Protein AF-A0A7X7SCL3-F1 (afdb_monomer_lite)

Radius of gyration: 27.76 Å; chains: 1; bounding box: 61×60×75 Å

pLDDT: mean 73.94, std 19.22, range [34.12, 95.25]

Foldseek 3Di:
DDDDDDDPPPPDPPDPPVPPDDPVRLVVLLVCPVVVVDDLVRSCVVVVHDSVVNVVSNVVVVVVVVLVPPPPRDDPPDPPCPPPVVVVVVCVVVVPPPPDDDDDDD

Structure (mmCIF, N/CA/C/O backbone):
data_AF-A0A7X7SCL3-F1
#
_entry.id   AF-A0A7X7SCL3-F1
#
loop_
_atom_site.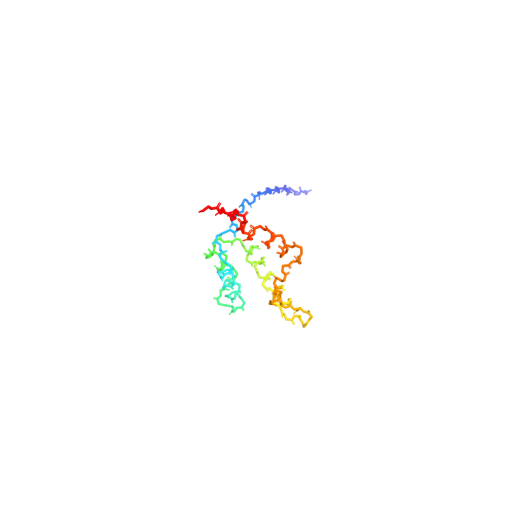group_PDB
_atom_site.id
_atom_site.type_symbol
_atom_site.label_atom_id
_atom_site.label_alt_id
_atom_site.label_comp_id
_atom_site.label_asym_id
_atom_site.label_entity_id
_atom_site.label_seq_id
_atom_site.pdbx_PDB_ins_code
_atom_site.Cartn_x
_atom_site.Cartn_y
_atom_site.Cartn_z
_atom_site.occupancy
_atom_site.B_iso_or_equiv
_atom_site.auth_seq_id
_atom_site.auth_comp_id
_atom_site.auth_asym_id
_atom_site.auth_atom_id
_atom_site.pdbx_PDB_model_num
ATOM 1 N N . MET A 1 1 ? -41.093 -17.968 16.165 1.00 45.91 1 MET A N 1
ATOM 2 C CA . MET A 1 1 ? -39.772 -18.204 15.541 1.00 45.91 1 MET A CA 1
ATOM 3 C C . MET A 1 1 ? -39.813 -17.764 14.084 1.00 45.91 1 MET A C 1
ATOM 5 O O . MET A 1 1 ? -40.390 -18.482 13.280 1.00 45.91 1 MET A O 1
ATOM 9 N N . LYS A 1 2 ? -39.240 -16.601 13.765 1.00 39.12 2 LYS A N 1
ATOM 10 C CA . LYS A 1 2 ? -38.270 -16.360 12.678 1.00 39.12 2 LYS A CA 1
ATOM 11 C C . LYS A 1 2 ? -38.106 -14.848 12.516 1.00 39.12 2 LYS A C 1
ATOM 13 O O . LYS A 1 2 ? -39.076 -14.114 12.400 1.00 39.12 2 LYS A O 1
ATOM 18 N N . THR A 1 3 ? -36.855 -14.452 12.649 1.00 44.69 3 THR A N 1
ATOM 19 C CA . THR A 1 3 ? -36.286 -13.113 12.732 1.00 44.69 3 THR A CA 1
ATOM 20 C C . THR A 1 3 ? -36.318 -12.375 11.400 1.00 44.69 3 THR A C 1
ATOM 22 O O . THR A 1 3 ? -36.025 -12.953 10.355 1.00 44.69 3 THR A O 1
ATOM 25 N N . GLU A 1 4 ? -36.609 -11.082 11.493 1.00 43.38 4 GLU A N 1
ATOM 26 C CA . GLU A 1 4 ? -36.283 -10.050 10.514 1.00 43.38 4 GLU A CA 1
ATOM 27 C C . GLU A 1 4 ? -34.759 -9.894 10.402 1.00 43.38 4 GLU A C 1
ATOM 29 O O . GLU A 1 4 ? -34.053 -9.934 11.410 1.00 43.38 4 GLU A O 1
ATOM 34 N N . ALA A 1 5 ? -34.254 -9.692 9.186 1.00 44.75 5 ALA A N 1
ATOM 35 C CA . ALA A 1 5 ? -33.000 -8.983 8.949 1.00 44.75 5 ALA A CA 1
ATOM 36 C C . ALA A 1 5 ? -32.983 -8.494 7.498 1.00 44.75 5 ALA A C 1
ATOM 38 O O . ALA A 1 5 ? -32.558 -9.176 6.566 1.00 44.75 5 ALA A O 1
ATOM 39 N N . GLU A 1 6 ? -33.528 -7.297 7.359 1.00 34.12 6 GLU A N 1
ATOM 40 C CA . GLU A 1 6 ? -33.489 -6.405 6.215 1.00 34.12 6 GLU A CA 1
ATOM 41 C C . GLU A 1 6 ? -32.042 -6.164 5.741 1.00 34.12 6 GLU A C 1
ATOM 43 O O . GLU A 1 6 ? -31.179 -5.715 6.496 1.00 34.12 6 GLU A O 1
ATOM 48 N N . THR A 1 7 ? -31.755 -6.463 4.473 1.00 44.81 7 THR A N 1
ATOM 49 C CA . THR A 1 7 ? -30.489 -6.102 3.825 1.00 44.81 7 THR A CA 1
ATOM 50 C C . THR A 1 7 ? -30.613 -4.719 3.188 1.00 44.81 7 THR A C 1
ATOM 52 O O . THR A 1 7 ? -30.962 -4.600 2.013 1.00 44.81 7 THR A O 1
ATOM 55 N N . VAL A 1 8 ? -30.290 -3.664 3.940 1.00 42.88 8 VAL A N 1
ATOM 56 C CA . VAL A 1 8 ? -30.039 -2.324 3.382 1.00 42.88 8 VAL A CA 1
ATOM 57 C C . VAL A 1 8 ? -28.594 -2.263 2.887 1.00 42.88 8 VAL A C 1
ATOM 59 O O . VAL A 1 8 ? -27.649 -1.966 3.616 1.00 42.88 8 VAL A O 1
ATOM 62 N N . GLY A 1 9 ? -28.416 -2.593 1.610 1.00 45.88 9 GLY A N 1
ATOM 63 C CA . GLY A 1 9 ? -27.178 -2.378 0.869 1.00 45.88 9 GLY A CA 1
ATOM 64 C C . GLY A 1 9 ? -27.168 -0.999 0.217 1.00 45.88 9 GLY A C 1
ATOM 65 O O . GLY A 1 9 ? -27.368 -0.888 -0.990 1.00 45.88 9 GLY A O 1
ATOM 66 N N . THR A 1 10 ? -26.924 0.062 0.988 1.00 40.00 10 THR A N 1
ATOM 67 C CA . THR A 1 10 ? -26.733 1.408 0.423 1.00 40.00 10 THR A CA 1
ATOM 68 C C . THR A 1 10 ? -25.311 1.536 -0.119 1.00 40.00 10 THR A C 1
ATOM 70 O O . THR A 1 10 ? -24.380 1.940 0.578 1.00 40.00 10 THR A O 1
ATOM 73 N N . GLY A 1 11 ? -25.132 1.177 -1.389 1.00 49.00 11 GLY A N 1
ATOM 74 C CA . GLY A 1 11 ? -23.922 1.477 -2.147 1.00 49.00 11 GLY A CA 1
ATOM 75 C C . GLY A 1 11 ? -23.816 2.978 -2.402 1.00 49.00 11 GLY A C 1
ATOM 76 O O . GLY A 1 11 ? -24.352 3.482 -3.384 1.00 49.00 11 GLY A O 1
ATOM 77 N N . VAL A 1 12 ? -23.118 3.702 -1.525 1.00 55.22 12 VAL A N 1
ATOM 78 C CA . VAL A 1 12 ? -22.740 5.097 -1.777 1.00 55.22 12 VAL A CA 1
ATOM 79 C C . VAL A 1 12 ? -21.552 5.102 -2.745 1.00 55.22 12 VAL A C 1
ATOM 81 O O . VAL A 1 12 ? -20.478 4.609 -2.387 1.00 55.22 12 VAL A O 1
ATOM 84 N N . PRO A 1 13 ? -21.675 5.675 -3.957 1.00 44.69 13 PRO A N 1
ATOM 85 C CA . PRO A 1 13 ? -20.523 5.870 -4.820 1.00 44.69 13 PRO A CA 1
ATOM 86 C C . PRO A 1 13 ? -19.634 6.958 -4.207 1.00 44.69 13 PRO A C 1
ATOM 88 O O . PRO A 1 13 ? -19.902 8.158 -4.312 1.00 44.69 13 PRO A O 1
ATOM 91 N N . CYS A 1 14 ? -18.560 6.536 -3.540 1.00 45.72 14 CYS A N 1
ATOM 92 C CA . CYS A 1 14 ? -17.536 7.417 -2.993 1.00 45.72 14 CYS A CA 1
ATOM 93 C C . CYS A 1 14 ? -16.823 8.157 -4.135 1.00 45.72 14 CYS A C 1
ATOM 95 O O . CYS A 1 14 ? -15.818 7.694 -4.676 1.00 45.72 14 CYS A O 1
ATOM 97 N N . LYS A 1 15 ? -17.352 9.331 -4.506 1.00 45.34 15 LYS A N 1
ATOM 98 C CA . LYS A 1 15 ? -16.693 10.307 -5.384 1.00 45.34 15 LYS A CA 1
ATOM 99 C C . LYS A 1 15 ? -15.247 10.498 -4.920 1.00 45.34 15 LYS A C 1
ATOM 101 O O . LYS A 1 15 ? -14.986 10.711 -3.737 1.00 45.34 15 LYS A O 1
ATOM 106 N N . ARG A 1 16 ? -14.324 10.368 -5.874 1.00 50.09 16 ARG A N 1
ATOM 107 C CA . ARG A 1 16 ? -12.867 10.250 -5.722 1.00 50.09 16 ARG A CA 1
ATOM 108 C C . ARG A 1 16 ? -12.263 11.283 -4.750 1.00 50.09 16 ARG A C 1
ATOM 110 O O . ARG A 1 16 ? -11.734 12.300 -5.175 1.00 50.09 16 ARG A O 1
ATOM 117 N N . ARG A 1 17 ? -12.221 10.965 -3.450 1.00 52.66 17 ARG A N 1
ATOM 118 C CA . ARG A 1 17 ? -11.366 11.643 -2.449 1.00 52.66 17 ARG A CA 1
ATOM 119 C C . ARG A 1 17 ? -9.920 11.116 -2.462 1.00 52.66 17 ARG A C 1
ATOM 121 O O . ARG A 1 17 ? -9.174 11.312 -1.509 1.00 52.66 17 ARG A O 1
ATOM 128 N N . HIS A 1 18 ? -9.507 10.421 -3.524 1.00 53.94 18 HIS A N 1
ATOM 129 C CA . HIS A 1 18 ? -8.207 9.740 -3.607 1.00 53.94 18 HIS A CA 1
ATOM 130 C C . HIS A 1 18 ? -6.988 10.681 -3.706 1.00 53.94 18 HIS A C 1
ATOM 132 O O . HIS A 1 18 ? -5.855 10.200 -3.666 1.00 53.94 18 HIS A O 1
ATOM 138 N N . LEU A 1 19 ? -7.215 11.996 -3.788 1.00 55.91 19 LEU A N 1
ATOM 139 C CA . LEU A 1 19 ? -6.188 13.036 -3.911 1.00 55.91 19 LEU A CA 1
ATOM 140 C C . LEU A 1 19 ? -5.803 13.717 -2.586 1.00 55.91 19 LEU A C 1
ATOM 142 O O . LEU A 1 19 ? -5.020 14.655 -2.616 1.00 55.91 19 LEU A O 1
ATOM 146 N N . ARG A 1 20 ? -6.313 13.274 -1.425 1.00 74.25 20 ARG A N 1
ATOM 147 C CA . ARG A 1 20 ? -5.935 13.904 -0.143 1.00 74.25 20 ARG A CA 1
ATOM 148 C C . ARG A 1 20 ? -4.545 13.532 0.378 1.00 74.25 20 ARG A C 1
ATOM 150 O O . ARG A 1 20 ? -4.003 14.295 1.158 1.00 74.25 20 ARG A O 1
ATOM 157 N N . PHE A 1 21 ? -3.980 12.402 -0.051 1.00 83.75 21 PHE A N 1
ATOM 158 C CA . PHE A 1 21 ? -2.701 11.912 0.475 1.00 83.75 21 PHE A CA 1
ATOM 159 C C . PHE A 1 21 ? -1.708 11.625 -0.647 1.00 83.75 21 PHE A C 1
ATOM 161 O O . PHE A 1 21 ? -1.997 10.859 -1.582 1.00 83.75 21 PHE A O 1
ATOM 168 N N . SER A 1 22 ? -0.527 12.218 -0.523 1.00 90.88 22 SER A N 1
ATOM 169 C CA . SER A 1 22 ? 0.638 11.960 -1.359 1.00 90.88 22 SER A CA 1
ATOM 170 C C . SER A 1 22 ? 1.108 10.508 -1.222 1.00 90.88 22 SER A C 1
ATOM 172 O O . SER A 1 22 ? 0.794 9.804 -0.258 1.00 90.88 22 SER A O 1
ATOM 174 N N . ALA A 1 23 ? 1.881 10.032 -2.200 1.00 89.94 23 ALA A N 1
ATOM 175 C CA . ALA A 1 23 ? 2.492 8.704 -2.126 1.00 89.94 23 ALA A CA 1
ATOM 176 C C . ALA A 1 23 ? 3.389 8.559 -0.882 1.00 89.94 23 ALA A C 1
ATOM 178 O O . ALA A 1 23 ? 3.376 7.514 -0.232 1.00 89.94 23 ALA A O 1
ATOM 179 N N . LYS A 1 24 ? 4.095 9.636 -0.510 1.00 92.31 24 LYS A N 1
ATOM 180 C CA . LYS A 1 24 ? 4.952 9.688 0.676 1.00 92.31 24 LYS A CA 1
ATOM 181 C C . LYS A 1 24 ? 4.150 9.473 1.959 1.00 92.31 24 LYS A C 1
ATOM 183 O O . LYS A 1 24 ? 4.482 8.574 2.723 1.00 92.31 24 LYS A O 1
ATOM 188 N N . GLU A 1 25 ? 3.060 10.207 2.161 1.00 92.25 25 GLU A N 1
ATOM 189 C CA . GLU A 1 25 ? 2.212 10.060 3.359 1.00 92.25 25 GLU A CA 1
ATOM 190 C C . GLU A 1 25 ? 1.597 8.661 3.454 1.00 92.25 25 GLU A C 1
ATOM 192 O O . GLU A 1 25 ? 1.610 8.044 4.518 1.00 92.25 25 GLU A O 1
ATOM 197 N N . LYS A 1 26 ? 1.136 8.109 2.324 1.00 92.44 26 LYS A N 1
ATOM 198 C CA . LYS A 1 26 ? 0.625 6.731 2.259 1.00 92.44 26 LYS A CA 1
ATOM 199 C C . LYS A 1 26 ? 1.692 5.719 2.676 1.00 92.44 26 LYS A C 1
ATOM 201 O O . LYS A 1 26 ? 1.410 4.837 3.480 1.00 92.44 26 LYS A O 1
ATOM 206 N N . SER A 1 27 ? 2.918 5.859 2.166 1.00 91.69 27 SER A N 1
ATOM 207 C CA . SER A 1 27 ? 4.028 4.969 2.530 1.00 91.69 27 SER A CA 1
ATOM 208 C C . SER A 1 27 ? 4.432 5.104 4.000 1.00 91.69 27 SER A C 1
ATOM 210 O O . SER A 1 27 ? 4.624 4.094 4.667 1.00 91.69 27 SER A O 1
ATOM 212 N N . GLN A 1 28 ? 4.476 6.323 4.546 1.00 94.06 28 GLN A N 1
ATOM 213 C CA . GLN A 1 28 ? 4.772 6.556 5.961 1.00 94.06 28 GLN A CA 1
ATOM 214 C C . GLN A 1 28 ? 3.719 5.924 6.871 1.00 94.06 28 GLN A C 1
ATOM 216 O O . GLN A 1 28 ? 4.078 5.302 7.869 1.00 94.06 28 GLN A O 1
ATOM 221 N N . ALA A 1 29 ? 2.440 6.028 6.506 1.00 93.88 29 ALA A N 1
ATOM 222 C CA . ALA A 1 29 ? 1.346 5.398 7.233 1.00 93.88 29 ALA A CA 1
ATOM 223 C C . ALA A 1 29 ? 1.489 3.863 7.256 1.00 93.88 29 ALA A C 1
ATOM 225 O O . ALA A 1 29 ? 1.422 3.256 8.324 1.00 93.88 29 ALA A O 1
ATOM 226 N N . VAL A 1 30 ? 1.764 3.240 6.104 1.00 94.62 30 VAL A N 1
ATOM 227 C CA . VAL A 1 30 ? 1.997 1.785 6.009 1.00 94.62 30 VAL A CA 1
ATOM 228 C C . VAL A 1 30 ? 3.235 1.365 6.811 1.00 94.62 30 VAL A C 1
ATOM 230 O O . VAL A 1 30 ? 3.185 0.399 7.564 1.00 94.62 30 VAL A O 1
ATOM 233 N N . LEU A 1 31 ? 4.330 2.123 6.740 1.00 94.94 31 LEU A N 1
ATOM 234 C CA . LEU A 1 31 ? 5.536 1.836 7.520 1.00 94.94 31 LEU A CA 1
ATOM 235 C C . LEU A 1 31 ? 5.309 1.996 9.028 1.00 94.94 31 LEU A C 1
ATOM 237 O O . LEU A 1 31 ? 5.854 1.230 9.819 1.00 94.94 31 LEU A O 1
ATOM 241 N N . ALA A 1 32 ? 4.521 2.982 9.459 1.00 93.94 32 ALA A N 1
ATOM 242 C CA . ALA A 1 32 ? 4.160 3.159 10.865 1.00 93.94 32 ALA A CA 1
ATOM 243 C C . ALA A 1 32 ? 3.328 1.982 11.397 1.00 93.94 32 ALA A C 1
ATOM 245 O O . ALA A 1 32 ? 3.530 1.572 12.540 1.00 93.94 32 ALA A O 1
ATOM 246 N N . LEU A 1 33 ? 2.456 1.423 10.552 1.00 93.88 33 LEU A N 1
ATOM 247 C CA . LEU A 1 33 ? 1.688 0.217 10.844 1.00 93.88 33 LEU A CA 1
ATOM 248 C C . LEU A 1 33 ? 2.602 -1.015 10.971 1.00 93.88 33 LEU A C 1
ATOM 250 O O . LEU A 1 33 ? 2.546 -1.708 11.982 1.00 93.88 33 LEU A O 1
ATOM 254 N N . TRP A 1 34 ? 3.490 -1.257 10.000 1.00 93.56 34 TRP A N 1
ATOM 255 C CA . TRP A 1 34 ? 4.402 -2.415 10.015 1.00 93.56 34 TRP A CA 1
ATOM 256 C C . TRP A 1 34 ? 5.469 -2.352 11.107 1.00 93.56 34 TRP A C 1
ATOM 258 O O . TRP A 1 34 ? 5.865 -3.379 11.643 1.00 93.56 34 TRP A O 1
ATOM 268 N N . SER A 1 35 ? 5.917 -1.149 11.470 1.00 93.75 35 SER A N 1
ATOM 269 C CA . SER A 1 35 ? 6.864 -0.950 12.579 1.00 93.75 35 SER A CA 1
ATOM 270 C C . SER A 1 35 ? 6.213 -1.034 13.963 1.00 93.75 35 SER A C 1
ATOM 272 O O . SER A 1 35 ? 6.899 -0.839 14.962 1.00 93.75 35 SER A O 1
ATOM 274 N N . GLY A 1 36 ? 4.896 -1.256 14.045 1.00 90.75 36 GLY A N 1
ATOM 275 C CA . GLY A 1 36 ? 4.161 -1.303 15.310 1.00 90.75 36 GLY A CA 1
ATOM 276 C C . GLY A 1 36 ? 4.086 0.038 16.049 1.00 90.75 36 GLY A C 1
ATOM 277 O O . GLY A 1 36 ? 3.567 0.093 17.16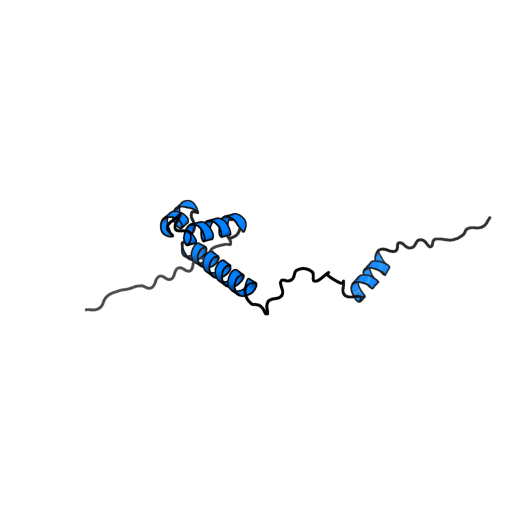0 1.00 90.75 36 GLY A O 1
ATOM 278 N N . ARG A 1 37 ? 4.567 1.138 15.449 1.00 89.62 37 ARG A N 1
ATOM 279 C CA . ARG A 1 37 ? 4.543 2.478 16.063 1.00 89.62 37 ARG A CA 1
ATOM 280 C C . ARG A 1 37 ? 3.126 3.013 16.236 1.00 89.62 37 ARG A C 1
ATOM 282 O O . ARG A 1 37 ? 2.882 3.812 17.136 1.00 89.62 37 ARG A O 1
ATOM 289 N N . ARG A 1 38 ? 2.198 2.603 15.366 1.00 89.38 38 ARG A N 1
ATOM 290 C CA . ARG A 1 38 ? 0.780 2.988 15.407 1.00 89.38 38 ARG A CA 1
ATOM 291 C C . ARG A 1 38 ? -0.098 1.757 15.200 1.00 89.38 38 ARG A C 1
ATOM 293 O O . ARG A 1 38 ? 0.190 0.924 14.346 1.00 89.38 38 ARG A O 1
ATOM 300 N N . SER A 1 39 ? -1.202 1.673 15.941 1.00 90.00 39 SER A N 1
ATOM 301 C CA . SER A 1 39 ? -2.230 0.657 15.704 1.00 90.00 39 SER A CA 1
ATOM 302 C C . SER A 1 39 ? -3.101 1.031 14.501 1.00 90.00 39 SER A C 1
ATOM 304 O O . SER A 1 39 ? -3.312 2.213 14.217 1.00 90.00 39 SER A O 1
ATOM 306 N N . ALA A 1 40 ? -3.660 0.024 13.825 1.00 86.44 40 ALA A N 1
ATOM 307 C CA . ALA A 1 40 ? -4.581 0.188 12.695 1.00 86.44 40 ALA A CA 1
ATOM 308 C C . ALA A 1 40 ? -5.706 1.201 12.981 1.00 86.44 40 ALA A C 1
ATOM 310 O O . ALA A 1 40 ? -5.975 2.099 12.182 1.00 86.44 40 ALA A O 1
ATOM 311 N N . SER A 1 41 ? -6.318 1.095 14.163 1.00 88.06 41 SER A N 1
ATOM 312 C CA . SER A 1 41 ? -7.400 1.979 14.605 1.00 88.06 41 SER A CA 1
ATOM 313 C C . SER A 1 41 ? -6.926 3.402 14.907 1.00 88.06 41 SER A C 1
ATOM 315 O O . SER A 1 41 ? -7.656 4.352 14.635 1.00 88.06 41 SER A O 1
ATOM 317 N N . GLY A 1 42 ? -5.721 3.567 15.463 1.00 90.12 42 GLY A N 1
ATOM 318 C CA . GLY A 1 42 ? -5.138 4.888 15.718 1.00 90.12 42 GLY A CA 1
ATOM 319 C C . GLY A 1 42 ? -4.811 5.619 14.418 1.00 90.12 42 GLY A C 1
ATOM 320 O O . GLY A 1 42 ? -5.169 6.781 14.250 1.00 90.12 42 GLY A O 1
ATOM 321 N N . LEU A 1 43 ? -4.229 4.898 13.461 1.00 90.94 43 LEU A N 1
ATOM 322 C CA . LEU A 1 43 ? -3.868 5.427 12.151 1.00 90.94 43 LEU A CA 1
ATOM 323 C C . LEU A 1 43 ? -5.102 5.809 11.315 1.00 90.94 43 LEU A C 1
ATOM 325 O O . LEU A 1 43 ? -5.108 6.853 10.669 1.00 90.94 43 LEU A O 1
ATOM 329 N N . ALA A 1 44 ? -6.166 4.998 11.358 1.00 89.56 44 ALA A N 1
ATOM 330 C CA . ALA A 1 44 ? -7.432 5.296 10.684 1.00 89.56 44 ALA A CA 1
ATOM 331 C C . ALA A 1 44 ? -8.112 6.562 11.231 1.00 89.56 44 ALA A C 1
ATOM 333 O O . ALA A 1 44 ? -8.666 7.343 10.458 1.00 89.56 44 ALA A O 1
ATOM 334 N N . LYS A 1 45 ? -8.044 6.780 12.552 1.00 89.88 45 LYS A N 1
ATOM 335 C CA . LYS A 1 45 ? -8.574 7.990 13.198 1.00 89.88 45 LYS A CA 1
ATOM 336 C C . LYS A 1 45 ? -7.761 9.231 12.844 1.00 89.88 45 LYS A C 1
ATOM 338 O O . LYS A 1 45 ? -8.346 10.236 12.472 1.00 89.88 45 LYS A O 1
ATOM 343 N N . GLU A 1 46 ? -6.438 9.152 12.926 1.00 90.06 46 GLU A N 1
ATOM 344 C CA . GLU A 1 46 ? -5.544 10.281 12.640 1.00 90.06 46 GLU A CA 1
ATOM 345 C C . GLU A 1 46 ? -5.609 10.736 11.184 1.00 90.06 46 GLU A C 1
ATOM 347 O O . GLU A 1 46 ? -5.604 11.928 10.902 1.00 90.06 46 GLU A O 1
ATOM 352 N N . MET A 1 47 ? -5.700 9.783 10.259 1.00 88.25 47 MET A N 1
ATOM 353 C CA . MET A 1 47 ? -5.781 10.078 8.832 1.00 88.25 47 MET A CA 1
ATOM 354 C C . MET A 1 47 ? -7.220 10.352 8.371 1.00 88.25 47 MET A C 1
ATOM 356 O O . MET A 1 47 ? -7.419 10.615 7.191 1.00 88.25 47 MET A O 1
ATOM 360 N N . GLU A 1 48 ? -8.222 10.257 9.255 1.00 89.88 48 GLU A N 1
ATOM 361 C CA . GLU A 1 48 ? -9.657 10.360 8.931 1.00 89.88 48 GLU A CA 1
ATOM 362 C C . GLU A 1 48 ? -10.083 9.464 7.752 1.00 89.88 48 GLU A C 1
ATOM 364 O O . GLU A 1 48 ? -10.887 9.832 6.887 1.00 89.88 48 GLU A O 1
ATOM 369 N N . VAL A 1 49 ? -9.507 8.265 7.685 1.00 88.44 49 VAL A N 1
ATOM 370 C CA . VAL A 1 49 ? -9.643 7.355 6.548 1.00 88.44 49 VAL A CA 1
ATOM 371 C C . VAL A 1 49 ? -10.166 6.000 7.025 1.00 88.44 49 VAL A C 1
ATOM 373 O O . VAL A 1 49 ? -9.660 5.455 8.007 1.00 88.44 49 VAL A O 1
ATOM 376 N N . PRO A 1 50 ? -11.140 5.394 6.318 1.00 89.38 50 PRO A N 1
ATOM 377 C CA . PRO A 1 50 ? -11.598 4.048 6.637 1.00 89.38 50 PRO A CA 1
ATOM 378 C C . PRO A 1 50 ? -10.455 3.031 6.565 1.00 89.38 50 PRO A C 1
ATOM 380 O O . PRO A 1 50 ? -9.657 3.057 5.626 1.00 89.38 50 PRO A O 1
ATOM 383 N N . TRP A 1 51 ? -10.440 2.063 7.485 1.00 88.31 51 TRP A N 1
ATOM 384 C CA . TRP A 1 51 ? -9.436 0.990 7.516 1.00 88.31 51 TRP A CA 1
ATOM 385 C C . TRP A 1 51 ? -9.258 0.282 6.162 1.00 88.31 51 TRP A C 1
ATOM 387 O O . TRP A 1 51 ? -8.138 -0.021 5.757 1.00 88.31 51 TRP A O 1
ATOM 397 N N . ALA A 1 52 ? -10.348 0.093 5.412 1.00 90.38 52 ALA A N 1
ATOM 398 C CA . ALA A 1 52 ? -10.319 -0.519 4.083 1.00 90.38 52 ALA A CA 1
ATOM 399 C C . ALA A 1 52 ? -9.347 0.177 3.108 1.00 90.38 52 ALA A C 1
ATOM 401 O O . ALA A 1 52 ? -8.726 -0.481 2.275 1.00 90.38 52 ALA A O 1
ATOM 402 N N . VAL A 1 53 ? -9.184 1.497 3.219 1.00 90.88 53 VAL A N 1
ATOM 403 C CA . VAL A 1 53 ? -8.278 2.274 2.364 1.00 90.88 53 VAL A CA 1
ATOM 404 C C . VAL A 1 53 ? -6.821 2.066 2.778 1.00 90.88 53 VAL A C 1
ATOM 406 O O . VAL A 1 53 ? -5.979 1.875 1.904 1.00 90.88 53 VAL A O 1
ATOM 409 N N . ILE A 1 54 ? -6.533 2.045 4.084 1.00 91.25 54 ILE A N 1
ATOM 410 C CA . ILE A 1 54 ? -5.189 1.767 4.619 1.00 91.25 54 ILE A CA 1
ATOM 411 C C . ILE A 1 54 ? -4.757 0.349 4.236 1.00 91.25 54 ILE A C 1
ATOM 413 O O . ILE A 1 54 ? -3.672 0.167 3.691 1.00 91.25 54 ILE A O 1
ATOM 417 N N . ASN A 1 55 ? -5.645 -0.633 4.399 1.00 92.38 55 ASN A N 1
ATOM 418 C CA . ASN A 1 55 ? -5.423 -2.008 3.948 1.00 92.38 55 ASN A CA 1
ATOM 419 C C . ASN A 1 55 ? -5.163 -2.074 2.427 1.00 92.38 55 ASN A C 1
ATOM 421 O O . ASN A 1 55 ? -4.316 -2.820 1.945 1.00 92.38 55 ASN A O 1
ATOM 425 N N . GLY A 1 56 ? -5.854 -1.244 1.638 1.00 94.06 56 GLY A N 1
ATOM 426 C CA . GLY A 1 56 ? -5.575 -1.104 0.208 1.00 94.06 56 GLY A CA 1
ATOM 427 C C . GLY A 1 56 ? -4.168 -0.569 -0.092 1.00 94.06 56 GLY A C 1
ATOM 428 O O . GLY A 1 56 ? -3.539 -1.006 -1.058 1.00 94.06 56 GLY A O 1
ATOM 429 N N . TRP A 1 57 ? -3.656 0.363 0.716 1.00 93.69 57 TRP A N 1
ATOM 430 C CA . TRP A 1 57 ? -2.283 0.867 0.589 1.00 93.69 57 TRP A CA 1
ATOM 431 C C . TRP A 1 57 ? -1.260 -0.189 0.984 1.00 93.69 57 TRP A C 1
ATOM 433 O O . TRP A 1 57 ? -0.285 -0.371 0.262 1.00 93.69 57 TRP A O 1
AT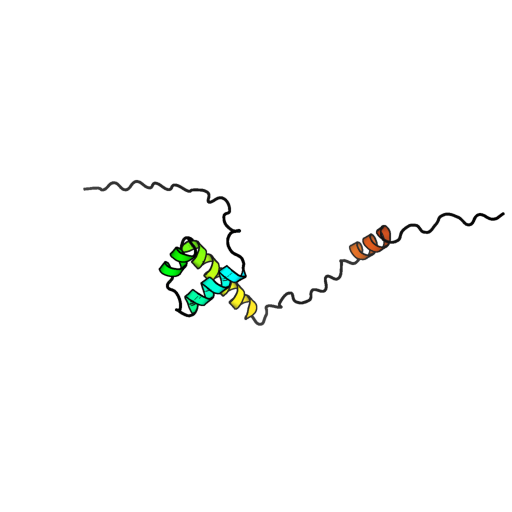OM 443 N N . GLU A 1 58 ? -1.519 -0.919 2.064 1.00 94.38 58 GLU A N 1
ATOM 444 C CA . GLU A 1 58 ? -0.684 -2.022 2.531 1.00 94.38 58 GLU A CA 1
ATOM 445 C C . GLU A 1 58 ? -0.538 -3.111 1.463 1.00 94.38 58 GLU A C 1
ATOM 447 O O . GLU A 1 58 ? 0.577 -3.442 1.061 1.00 94.38 58 GLU A O 1
ATOM 452 N N . LYS A 1 59 ? -1.655 -3.604 0.914 1.00 95.25 59 LYS A N 1
ATOM 453 C CA . LYS A 1 59 ? -1.641 -4.611 -0.159 1.00 95.25 59 LYS A CA 1
ATOM 454 C C . LYS A 1 59 ? -0.860 -4.144 -1.384 1.00 95.25 59 LYS A C 1
ATOM 456 O O . LYS A 1 59 ? -0.117 -4.925 -1.979 1.00 95.25 59 LYS A O 1
ATOM 461 N N . ARG A 1 60 ? -1.009 -2.871 -1.767 1.00 94.31 60 ARG A N 1
ATOM 462 C CA . ARG A 1 60 ? -0.267 -2.289 -2.893 1.00 94.31 60 ARG A CA 1
ATOM 463 C C . ARG A 1 60 ? 1.227 -2.168 -2.585 1.00 94.31 60 ARG A C 1
ATOM 465 O O . ARG A 1 60 ? 2.029 -2.452 -3.467 1.00 94.31 60 ARG A O 1
ATOM 472 N N . ALA A 1 61 ? 1.592 -1.786 -1.363 1.00 94.44 61 ALA A N 1
ATOM 473 C CA . ALA A 1 61 ? 2.983 -1.714 -0.928 1.00 94.44 61 ALA A CA 1
ATOM 474 C C . ALA A 1 61 ? 3.646 -3.101 -0.942 1.00 94.44 61 ALA A C 1
ATOM 476 O O . ALA A 1 61 ? 4.725 -3.243 -1.512 1.00 94.44 61 ALA A O 1
ATOM 477 N N . LEU A 1 62 ? 2.973 -4.134 -0.419 1.00 94.69 62 LEU A N 1
ATOM 478 C CA . LEU A 1 62 ? 3.457 -5.519 -0.477 1.00 94.69 62 LEU A CA 1
ATOM 479 C C . LEU A 1 62 ? 3.611 -6.008 -1.914 1.00 94.69 62 LEU A C 1
ATOM 481 O O . LEU A 1 62 ? 4.650 -6.553 -2.263 1.00 94.69 62 LEU A O 1
ATOM 485 N N . SER A 1 63 ? 2.607 -5.773 -2.762 1.00 94.19 63 SER A N 1
ATOM 486 C CA . SER A 1 63 ? 2.661 -6.188 -4.170 1.00 94.19 63 SER A CA 1
ATOM 487 C C . SER A 1 63 ? 3.823 -5.518 -4.907 1.00 94.19 63 SER A C 1
ATOM 489 O O . SER A 1 63 ? 4.539 -6.178 -5.655 1.00 94.19 63 SER A O 1
ATOM 491 N N . GLY A 1 64 ? 4.044 -4.220 -4.669 1.00 91.38 64 GLY A N 1
ATOM 492 C CA . GLY A 1 64 ? 5.164 -3.481 -5.249 1.00 91.38 64 GLY A CA 1
ATOM 493 C C . GLY A 1 64 ? 6.520 -3.987 -4.761 1.00 91.38 64 GLY A C 1
ATOM 494 O O . GLY A 1 64 ? 7.435 -4.127 -5.563 1.00 91.38 64 GLY A O 1
ATOM 495 N N . MET A 1 65 ? 6.635 -4.325 -3.476 1.00 90.62 65 MET A N 1
ATOM 496 C CA . MET A 1 65 ? 7.855 -4.896 -2.907 1.00 90.62 65 MET A CA 1
ATOM 497 C C . MET A 1 65 ? 8.144 -6.291 -3.466 1.00 90.62 65 MET A C 1
ATOM 499 O O . MET A 1 65 ? 9.262 -6.543 -3.884 1.00 90.62 65 MET A O 1
ATOM 503 N N . LEU A 1 66 ? 7.141 -7.171 -3.540 1.00 93.25 66 LEU A N 1
ATOM 504 C CA . LEU A 1 66 ? 7.295 -8.498 -4.145 1.00 93.25 66 LEU A CA 1
ATOM 505 C C . LEU A 1 66 ? 7.725 -8.398 -5.608 1.00 93.25 66 LEU A C 1
ATOM 507 O O . LEU A 1 66 ? 8.622 -9.114 -6.028 1.00 93.25 66 LEU A O 1
ATOM 511 N N . THR A 1 67 ? 7.124 -7.468 -6.349 1.00 91.06 67 THR A N 1
ATOM 512 C CA . THR A 1 67 ? 7.499 -7.202 -7.740 1.00 91.06 67 THR A CA 1
ATOM 513 C C . THR A 1 67 ? 8.944 -6.706 -7.829 1.00 91.06 67 THR A C 1
ATOM 515 O O . THR A 1 67 ? 9.703 -7.202 -8.641 1.00 91.06 67 THR A O 1
ATOM 518 N N . ALA A 1 68 ? 9.356 -5.769 -6.970 1.00 89.38 68 ALA A N 1
ATOM 519 C CA . ALA A 1 68 ? 10.718 -5.231 -6.968 1.00 89.38 68 ALA A CA 1
ATOM 520 C C . ALA A 1 68 ? 11.786 -6.245 -6.519 1.00 89.38 68 ALA A C 1
ATOM 522 O O . ALA A 1 68 ? 12.947 -6.105 -6.889 1.00 89.38 68 ALA A O 1
ATOM 523 N N . LEU A 1 69 ? 11.403 -7.230 -5.705 1.00 89.81 69 LEU A N 1
ATOM 524 C CA . LEU A 1 69 ? 12.282 -8.301 -5.235 1.00 89.81 69 LEU A CA 1
ATOM 525 C C . LEU A 1 69 ? 12.344 -9.493 -6.198 1.00 89.81 69 LEU A C 1
ATOM 527 O O . LEU A 1 69 ? 13.212 -10.349 -6.033 1.00 89.81 69 LEU A O 1
ATOM 531 N N . ASP A 1 70 ? 11.435 -9.578 -7.169 1.00 89.62 70 ASP A N 1
ATOM 532 C CA . ASP A 1 70 ? 11.458 -10.634 -8.174 1.00 89.62 70 ASP A CA 1
ATOM 533 C C . ASP A 1 70 ? 12.719 -10.470 -9.048 1.00 89.62 70 ASP A C 1
ATOM 535 O O . ASP A 1 70 ? 12.880 -9.440 -9.703 1.00 89.62 70 ASP A O 1
ATOM 539 N N . PRO A 1 71 ? 13.627 -11.461 -9.104 1.00 81.56 71 PRO A N 1
ATOM 540 C CA . PRO A 1 71 ? 14.854 -11.363 -9.897 1.00 81.56 71 PRO A CA 1
ATOM 541 C C . PRO A 1 71 ? 14.588 -11.253 -11.405 1.00 81.56 71 PRO A C 1
ATOM 543 O O . PRO A 1 71 ? 15.468 -10.847 -12.164 1.00 81.56 71 PRO A O 1
ATOM 546 N N . THR A 1 72 ? 13.390 -11.630 -11.859 1.00 84.94 72 THR A N 1
ATOM 547 C CA . THR A 1 72 ? 12.965 -11.483 -13.255 1.00 84.94 72 THR A CA 1
ATOM 548 C C . THR A 1 72 ? 12.411 -10.093 -13.554 1.00 84.94 72 THR A C 1
ATOM 550 O O . THR A 1 72 ? 12.347 -9.688 -14.720 1.00 84.94 72 THR A O 1
ATOM 553 N N . TRP A 1 73 ? 12.055 -9.330 -12.518 1.00 78.00 73 TRP A N 1
ATOM 554 C CA . TRP A 1 73 ? 11.595 -7.965 -12.664 1.00 78.00 73 TRP A CA 1
ATOM 555 C C . TRP A 1 73 ? 12.767 -7.052 -13.001 1.00 78.00 73 TRP A C 1
ATOM 557 O O . TRP A 1 73 ? 13.579 -6.672 -12.159 1.00 78.00 73 TRP A O 1
ATOM 567 N N . ARG A 1 74 ? 12.833 -6.637 -14.266 1.00 71.06 74 ARG A N 1
ATOM 568 C CA . ARG A 1 74 ? 13.644 -5.481 -14.634 1.00 71.06 74 ARG A CA 1
ATOM 569 C C . ARG A 1 74 ? 12.874 -4.225 -14.272 1.00 71.06 74 ARG A C 1
ATOM 571 O O . ARG A 1 74 ? 11.814 -3.953 -14.840 1.00 71.06 74 ARG A O 1
ATOM 578 N N . GLN A 1 75 ? 13.439 -3.449 -13.355 1.00 65.00 75 GLN A N 1
ATOM 579 C CA . GLN A 1 75 ? 13.024 -2.074 -13.137 1.00 65.00 75 GLN A CA 1
ATOM 580 C C . GLN A 1 75 ? 13.020 -1.367 -14.506 1.00 65.00 75 GLN A C 1
ATOM 582 O O . GLN A 1 75 ? 13.979 -1.520 -15.263 1.00 65.00 75 GLN A O 1
ATOM 587 N N . PRO A 1 76 ? 11.977 -0.605 -14.868 1.00 64.88 76 PRO A N 1
ATOM 588 C CA . PRO A 1 76 ? 11.982 0.212 -16.078 1.00 64.88 76 PRO A CA 1
ATOM 589 C C . PRO A 1 76 ? 12.909 1.431 -15.921 1.00 64.88 76 PRO A C 1
ATOM 591 O O . PRO A 1 76 ? 12.599 2.513 -16.414 1.00 64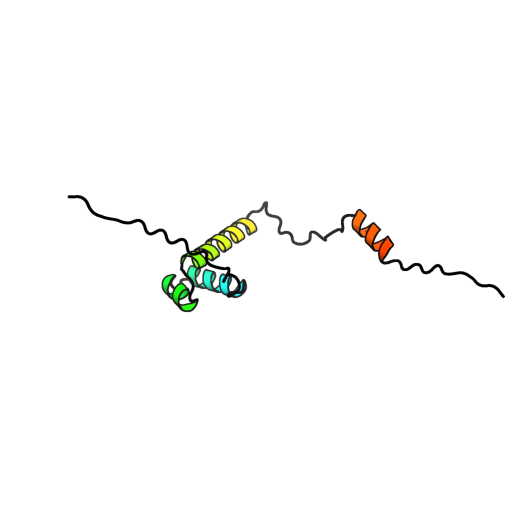.88 76 PRO A O 1
ATOM 594 N N . GLU A 1 77 ? 14.025 1.282 -15.206 1.00 58.06 77 GLU A N 1
ATOM 595 C CA . GLU A 1 77 ? 15.130 2.217 -15.310 1.00 58.06 77 GLU A CA 1
ATOM 596 C C . GLU A 1 77 ? 15.663 2.084 -16.734 1.00 58.06 77 GLU A C 1
ATOM 598 O O . GLU A 1 77 ? 16.028 1.005 -17.196 1.00 58.06 77 GLU A O 1
ATOM 603 N N . GLU A 1 78 ? 15.584 3.187 -17.472 1.00 53.22 78 GLU A N 1
ATOM 604 C CA . GLU A 1 78 ? 16.251 3.327 -18.758 1.00 53.22 78 GLU A CA 1
ATOM 605 C C . GLU A 1 78 ? 15.779 2.366 -19.861 1.00 53.22 78 GLU A C 1
ATOM 607 O O . GLU A 1 78 ? 16.550 1.965 -20.734 1.00 53.22 78 GLU A O 1
ATOM 612 N N . LYS A 1 79 ? 14.457 2.211 -20.029 1.00 53.75 79 LYS A N 1
ATOM 613 C CA . LYS A 1 79 ? 13.985 2.461 -21.401 1.00 53.75 79 LYS A CA 1
ATOM 614 C C . LYS A 1 79 ? 14.287 3.932 -21.664 1.00 53.75 79 LYS A C 1
ATOM 616 O O . LYS A 1 79 ? 13.418 4.784 -21.507 1.00 53.75 79 LYS A O 1
ATOM 621 N N . LYS A 1 80 ? 15.544 4.225 -22.027 1.00 52.56 80 LYS A N 1
ATOM 622 C CA . LYS A 1 80 ? 15.873 5.315 -22.934 1.00 52.56 80 LYS A CA 1
ATOM 623 C C . LYS A 1 80 ? 14.768 5.216 -23.966 1.00 52.56 80 LYS A C 1
ATOM 625 O O . LYS A 1 80 ? 14.634 4.183 -24.624 1.00 52.56 80 LYS A O 1
ATOM 630 N N . LEU A 1 81 ? 13.843 6.167 -23.913 1.00 56.53 81 LEU A N 1
ATOM 631 C CA . LEU A 1 81 ? 12.740 6.253 -24.846 1.00 56.53 81 LEU A CA 1
ATOM 632 C C . LEU A 1 81 ? 13.420 6.561 -26.171 1.00 56.53 81 LEU A C 1
ATOM 634 O O . LEU A 1 81 ? 13.525 7.718 -26.559 1.00 56.53 81 LEU A O 1
ATOM 638 N N . GLU A 1 82 ? 14.002 5.543 -26.799 1.00 63.22 82 GLU A N 1
ATOM 639 C CA . GLU A 1 82 ? 14.389 5.610 -28.187 1.00 63.22 82 GLU A CA 1
ATOM 640 C C . GLU A 1 82 ? 13.062 5.837 -28.875 1.00 63.22 82 GLU A C 1
ATOM 642 O O . GLU A 1 82 ? 12.163 4.985 -28.868 1.00 63.22 82 GLU A O 1
ATOM 647 N N . LEU A 1 83 ? 12.880 7.094 -29.272 1.00 68.19 83 LEU A N 1
ATOM 648 C CA . LEU A 1 83 ? 11.697 7.525 -29.968 1.00 68.19 83 LEU A CA 1
ATOM 649 C C . LEU A 1 83 ? 11.575 6.552 -31.142 1.00 68.19 83 LEU A C 1
ATOM 651 O O . LEU A 1 83 ? 12.567 6.289 -31.824 1.00 68.19 83 LEU A O 1
ATOM 655 N N . PRO A 1 84 ? 10.407 5.931 -31.360 1.00 74.38 84 PRO A N 1
ATOM 656 C CA . PRO A 1 84 ? 10.267 5.008 -32.476 1.00 74.38 84 PRO A CA 1
ATOM 657 C C . PRO A 1 84 ? 10.708 5.762 -33.731 1.00 74.38 84 PRO A C 1
ATOM 659 O O . PRO A 1 84 ? 10.196 6.852 -33.953 1.00 74.38 84 PRO A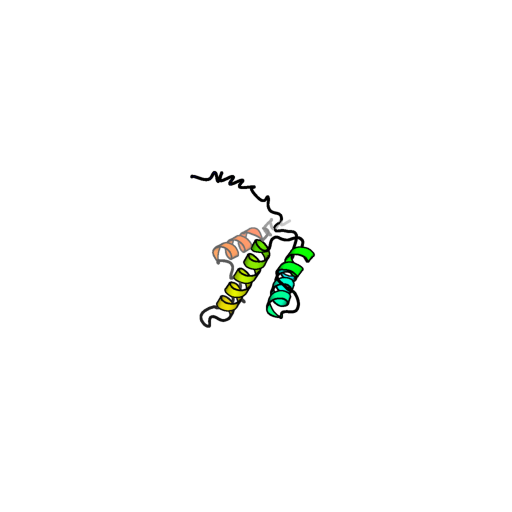 O 1
ATOM 662 N N . GLY A 1 85 ? 11.650 5.242 -34.527 1.00 72.81 85 GLY A N 1
ATOM 663 C CA . GLY A 1 85 ? 12.376 6.040 -35.539 1.00 72.81 85 GLY A CA 1
ATOM 664 C C . GLY A 1 85 ? 11.498 6.780 -36.564 1.00 72.81 85 GLY A C 1
ATOM 665 O O . GLY A 1 85 ? 11.933 7.720 -37.219 1.00 72.81 85 GLY A O 1
ATOM 666 N N . ARG A 1 86 ? 10.217 6.413 -36.681 1.00 70.69 86 ARG A N 1
ATOM 667 C CA . ARG A 1 86 ? 9.204 7.183 -37.420 1.00 70.69 86 ARG A CA 1
ATOM 668 C C . ARG A 1 86 ? 8.929 8.567 -36.809 1.00 70.69 86 ARG A C 1
ATOM 670 O O . ARG A 1 86 ? 8.678 9.511 -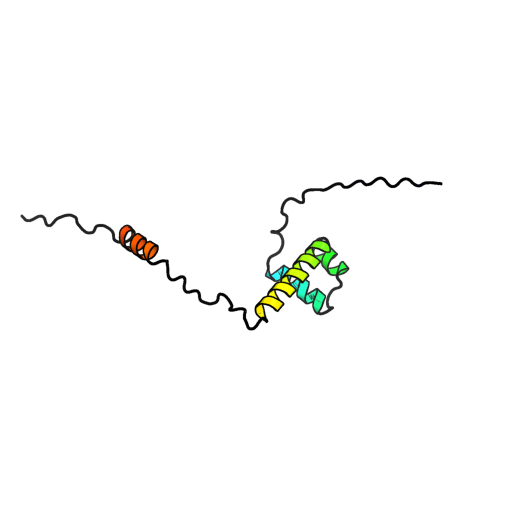37.543 1.00 70.69 86 ARG A O 1
ATOM 677 N N . LEU A 1 87 ? 8.941 8.670 -35.488 1.00 76.94 87 LEU A N 1
ATOM 678 C CA . LEU A 1 87 ? 8.683 9.873 -34.702 1.00 76.94 87 LEU A CA 1
ATOM 679 C C . LEU A 1 87 ? 9.912 10.788 -34.672 1.00 76.94 87 LEU A C 1
ATOM 681 O O . LEU A 1 87 ? 9.747 11.995 -34.798 1.00 76.94 87 LEU A O 1
ATOM 685 N N . GLU A 1 88 ? 11.124 10.221 -34.633 1.00 79.31 88 GLU A N 1
ATOM 686 C CA . GLU A 1 88 ? 12.370 10.972 -34.875 1.00 79.31 88 GLU A CA 1
ATOM 687 C C . GLU A 1 88 ? 12.347 11.637 -36.256 1.00 79.31 88 GLU A C 1
ATOM 689 O O . GLU A 1 88 ? 12.514 12.848 -36.358 1.00 79.31 88 GLU A O 1
ATOM 694 N N . ARG A 1 89 ? 11.994 10.884 -37.308 1.00 78.31 89 ARG A N 1
ATOM 695 C CA . ARG A 1 89 ? 11.863 11.427 -38.674 1.00 78.31 89 ARG A CA 1
ATOM 696 C C . ARG A 1 89 ? 10.806 12.524 -38.792 1.00 78.31 89 ARG A C 1
ATOM 698 O O . ARG A 1 89 ? 10.999 13.487 -39.526 1.00 78.31 89 ARG A O 1
ATOM 705 N N . LEU A 1 90 ? 9.680 12.384 -38.092 1.00 78.81 90 LEU A N 1
ATOM 706 C CA . LEU A 1 90 ? 8.626 13.402 -38.101 1.00 78.81 90 LEU A CA 1
ATOM 707 C C . LEU A 1 90 ? 9.054 14.672 -37.357 1.00 78.81 90 LEU A C 1
ATOM 709 O O . LEU A 1 90 ? 8.720 15.768 -37.802 1.00 78.81 90 LEU A O 1
ATOM 713 N N . LEU A 1 91 ? 9.815 14.542 -36.268 1.00 80.56 91 LEU A N 1
ATOM 714 C CA . LEU A 1 91 ? 10.426 15.672 -35.564 1.00 80.56 91 LEU A CA 1
ATOM 715 C C . LEU A 1 91 ? 11.477 16.368 -36.435 1.00 80.56 91 LEU A C 1
ATOM 717 O O . LEU A 1 91 ? 11.451 17.586 -36.542 1.00 80.56 91 LEU A O 1
ATOM 721 N N . GLU A 1 92 ? 12.337 15.626 -37.132 1.00 78.25 92 GLU A N 1
ATOM 722 C CA . GLU A 1 92 ? 13.305 16.201 -38.079 1.00 78.25 92 GLU A CA 1
ATOM 723 C C . GLU A 1 92 ? 12.624 16.982 -39.215 1.00 78.25 92 GLU A C 1
ATOM 725 O O . GLU A 1 92 ? 13.113 18.035 -39.620 1.00 78.25 92 GLU A O 1
ATOM 730 N N . GLN A 1 93 ? 11.475 16.507 -39.706 1.00 74.88 93 GLN A N 1
ATOM 731 C CA . GLN A 1 93 ? 10.700 17.183 -40.754 1.00 74.88 93 GLN A CA 1
ATOM 732 C C . GLN A 1 93 ? 9.938 18.419 -40.263 1.00 74.88 93 GLN A C 1
ATOM 734 O O . GLN A 1 93 ? 9.690 19.323 -41.052 1.00 74.88 93 GLN A O 1
ATOM 739 N N . THR A 1 94 ? 9.546 18.460 -38.989 1.00 70.06 94 THR A N 1
ATOM 740 C CA . THR A 1 94 ? 8.759 19.572 -38.428 1.00 70.06 94 THR A CA 1
ATOM 741 C C . THR A 1 94 ? 9.611 20.620 -37.718 1.00 70.06 94 THR A C 1
ATOM 743 O O . THR A 1 94 ? 9.215 21.781 -37.659 1.00 70.06 94 THR A O 1
ATOM 746 N N . VAL A 1 95 ? 10.780 20.239 -37.197 1.00 65.19 95 VAL A N 1
ATOM 747 C CA . VAL A 1 95 ? 11.698 21.119 -36.453 1.00 65.19 95 VAL A CA 1
ATOM 748 C C . VAL A 1 95 ? 12.813 21.678 -37.338 1.00 65.19 95 VAL A C 1
ATOM 750 O O . VAL A 1 95 ? 13.483 22.617 -36.925 1.00 65.19 95 VAL A O 1
ATOM 753 N N . LYS A 1 96 ? 13.013 21.178 -38.564 1.00 58.84 96 LYS A N 1
ATOM 754 C CA . LYS A 1 96 ? 13.831 21.875 -39.564 1.00 58.84 96 LYS A CA 1
ATOM 755 C C . LYS A 1 96 ? 12.974 22.997 -40.171 1.00 58.84 96 LYS A C 1
ATOM 757 O O . LYS A 1 96 ? 12.162 22.694 -41.043 1.00 58.84 96 LYS A O 1
ATOM 762 N N . PRO A 1 97 ? 13.088 24.270 -39.730 1.00 49.50 97 PRO A N 1
ATOM 763 C CA . PRO A 1 97 ? 12.437 25.346 -40.454 1.00 49.50 97 PRO A CA 1
ATOM 764 C C . PRO A 1 97 ? 12.995 25.345 -41.874 1.00 49.50 97 PRO A C 1
ATOM 766 O O . PRO A 1 97 ? 14.192 25.132 -42.089 1.00 49.50 97 PRO A O 1
ATOM 769 N N . GLU A 1 98 ? 12.123 25.574 -42.842 1.00 53.16 98 GLU A N 1
ATOM 770 C CA . GLU A 1 98 ? 12.511 25.866 -44.210 1.00 53.16 98 GLU A CA 1
ATOM 771 C C . GLU A 1 98 ? 13.375 27.137 -44.240 1.00 53.16 98 GLU A C 1
ATOM 773 O O . GLU A 1 98 ? 12.891 28.249 -44.428 1.00 53.16 98 GLU A O 1
ATOM 778 N N . SER A 1 99 ? 14.688 26.997 -44.051 1.00 52.41 99 SER A N 1
ATOM 779 C CA . SER A 1 99 ? 15.660 27.991 -44.496 1.00 52.41 99 SER A CA 1
ATOM 780 C C . SER A 1 99 ? 15.898 27.746 -45.986 1.00 52.41 99 SER A C 1
ATOM 782 O O . SER A 1 99 ? 16.826 27.034 -46.375 1.00 52.41 99 SER A O 1
ATOM 784 N N . GLY A 1 100 ? 14.997 28.267 -46.816 1.00 52.06 100 GLY A N 1
ATOM 785 C CA . GLY A 1 100 ? 15.007 28.028 -48.258 1.00 52.06 100 GLY A CA 1
ATOM 786 C C . GLY A 1 100 ? 14.258 29.084 -49.065 1.00 52.06 100 GLY A C 1
ATOM 787 O O . GLY A 1 100 ? 13.522 28.736 -49.978 1.00 52.06 100 GLY A O 1
ATOM 788 N N . GLY A 1 101 ? 14.433 30.369 -48.740 1.00 45.12 101 GLY A N 1
ATOM 789 C CA . GLY A 1 101 ? 13.914 31.493 -49.525 1.00 45.12 101 GLY A CA 1
ATOM 790 C C . GLY A 1 101 ? 15.022 32.264 -50.251 1.00 45.12 101 GLY A C 1
ATOM 791 O O . GLY A 1 101 ? 15.514 33.235 -49.702 1.00 45.12 101 GLY A O 1
ATOM 792 N N . LYS A 1 102 ? 15.352 31.803 -51.471 1.00 43.72 102 LYS A N 1
ATOM 793 C CA . LYS A 1 102 ? 16.002 32.467 -52.634 1.00 43.72 102 LYS A CA 1
ATOM 794 C C . LYS A 1 102 ? 17.353 33.218 -52.499 1.00 43.72 102 LYS A C 1
ATOM 796 O O . LYS A 1 102 ? 17.453 34.168 -51.734 1.00 43.72 102 LYS A O 1
ATOM 801 N N . PRO A 1 103 ? 18.341 32.921 -53.374 1.00 55.03 103 PRO A N 1
ATOM 802 C CA . PRO A 1 103 ? 19.358 33.897 -53.760 1.00 55.03 103 PRO A CA 1
ATOM 803 C C . PRO A 1 103 ? 18.747 34.900 -54.756 1.00 55.03 103 PRO A C 1
ATOM 805 O O . PRO A 1 103 ? 18.327 34.513 -55.847 1.00 55.03 103 PRO A O 1
ATOM 808 N N . GLU A 1 104 ? 18.665 36.171 -54.370 1.00 49.97 104 GLU A N 1
ATOM 809 C CA . GLU A 1 104 ? 18.380 37.286 -55.277 1.00 49.97 104 GLU A CA 1
ATOM 810 C C . GLU A 1 104 ? 19.721 37.924 -55.660 1.00 49.97 104 GLU A C 1
ATOM 812 O O . GLU A 1 104 ? 20.439 38.448 -54.810 1.00 49.97 104 GLU A O 1
ATOM 817 N N . SER A 1 105 ? 20.091 37.756 -56.929 1.00 54.81 105 SER A N 1
ATOM 818 C CA . SER A 1 105 ? 21.140 38.521 -57.595 1.00 54.81 105 SER A CA 1
ATOM 819 C C . SER A 1 105 ? 20.524 39.799 -58.153 1.00 54.81 105 SER A C 1
ATOM 821 O O . SER A 1 105 ? 19.612 39.691 -58.968 1.00 54.81 105 SER A O 1
ATOM 823 N N . ASP A 1 106 ? 21.061 40.950 -57.751 1.00 49.53 106 ASP A N 1
ATOM 824 C CA . ASP A 1 106 ? 21.395 42.085 -58.625 1.00 49.53 106 ASP A CA 1
ATOM 825 C C . ASP A 1 106 ? 22.531 42.892 -57.969 1.00 49.53 106 ASP A C 1
ATOM 827 O O . ASP A 1 106 ? 22.415 43.204 -56.758 1.00 49.53 106 ASP A O 1
#

Secondary structure (DSSP, 8-state):
-----------------TTSS-HHHHHHHHHHHHTTSS-HHHHHHHTT--HHHHHHHHHHHHHHHHHHH-TT----TT------HHHHHHHHHHHS----------

Sequence (106 aa):
MKTEAETVGTGVPCKRRHLRFSAKEKSQAVLALWSGRRSASGLAKEMEVPWAVINGWEKRALSGMLTALDPTWRQPEEKKLELPGRLERLLEQTVKPESGGKPESD